Protein AF-A0A3G1L0U4-F1 (afdb_monomer)

Structure (mmCIF, N/CA/C/O backbone):
data_AF-A0A3G1L0U4-F1
#
_entry.id   AF-A0A3G1L0U4-F1
#
loop_
_atom_site.group_PDB
_atom_site.id
_atom_site.type_symbol
_atom_site.label_atom_id
_atom_site.label_alt_id
_atom_site.label_comp_id
_atom_site.label_asym_id
_atom_site.label_entity_id
_atom_site.label_seq_id
_atom_site.pdbx_PDB_ins_code
_atom_site.Cartn_x
_atom_site.Cartn_y
_atom_site.Cartn_z
_atom_site.occupancy
_atom_site.B_iso_or_equiv
_atom_site.auth_seq_id
_atom_site.auth_comp_id
_atom_site.auth_asym_id
_atom_site.auth_atom_id
_atom_site.pdbx_PDB_model_num
ATOM 1 N N . MET A 1 1 ? -1.670 -4.974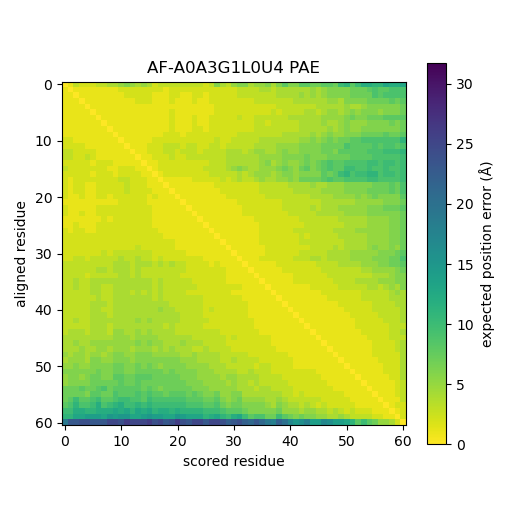 10.318 1.00 93.69 1 MET A N 1
ATOM 2 C CA . MET A 1 1 ? -2.348 -3.773 9.772 1.00 93.69 1 MET A CA 1
ATOM 3 C C . MET A 1 1 ? -3.429 -3.215 10.698 1.00 93.69 1 MET A C 1
ATOM 5 O O . MET A 1 1 ? -3.432 -2.016 10.935 1.00 93.69 1 MET A O 1
ATOM 9 N N . ILE A 1 2 ? -4.337 -4.043 11.235 1.00 97.00 2 ILE A N 1
ATOM 10 C CA . ILE A 1 2 ? -5.392 -3.590 12.167 1.00 97.00 2 ILE A CA 1
ATOM 11 C C . ILE A 1 2 ? -4.815 -2.938 13.431 1.00 97.00 2 ILE A C 1
ATOM 13 O O . ILE A 1 2 ? -5.225 -1.842 13.801 1.00 97.00 2 ILE A O 1
ATOM 17 N N . LEU A 1 3 ? -3.830 -3.579 14.069 1.00 97.75 3 LEU A N 1
ATOM 18 C CA . LEU A 1 3 ? -3.181 -3.053 15.273 1.00 97.75 3 LEU A CA 1
ATOM 19 C C . LEU A 1 3 ? -2.472 -1.718 15.010 1.00 97.75 3 LEU A C 1
ATOM 21 O O . LEU A 1 3 ? -2.475 -0.833 15.857 1.00 97.75 3 LEU A O 1
ATOM 25 N N . GLU A 1 4 ? -1.874 -1.565 13.838 1.00 98.25 4 GLU A N 1
ATOM 26 C CA . GLU A 1 4 ? -1.132 -0.385 13.411 1.00 98.25 4 GLU A CA 1
ATOM 27 C C . GLU A 1 4 ? -2.079 0.786 13.153 1.00 98.25 4 GLU A C 1
ATOM 29 O O . GLU A 1 4 ? -1.794 1.893 13.600 1.00 98.25 4 GLU A O 1
ATOM 34 N N . ILE A 1 5 ? -3.235 0.534 12.528 1.00 98.00 5 ILE A N 1
ATOM 35 C CA . ILE A 1 5 ? -4.309 1.527 12.390 1.00 98.00 5 ILE A CA 1
ATOM 36 C C . ILE A 1 5 ? -4.802 1.953 13.775 1.00 98.00 5 ILE A C 1
ATOM 38 O O . ILE A 1 5 ? -4.817 3.143 14.075 1.00 98.00 5 ILE A O 1
ATOM 42 N N . LYS A 1 6 ? -5.122 0.998 14.655 1.00 98.31 6 LYS A N 1
ATOM 43 C CA . LYS A 1 6 ? -5.539 1.293 16.036 1.00 98.31 6 LYS A CA 1
ATOM 44 C C . LYS A 1 6 ? -4.498 2.123 16.785 1.00 98.31 6 LYS A C 1
ATOM 46 O O . LYS A 1 6 ? -4.829 3.120 17.410 1.00 98.31 6 LYS A O 1
ATOM 51 N N . THR A 1 7 ? -3.227 1.742 16.671 1.00 98.25 7 THR A N 1
AT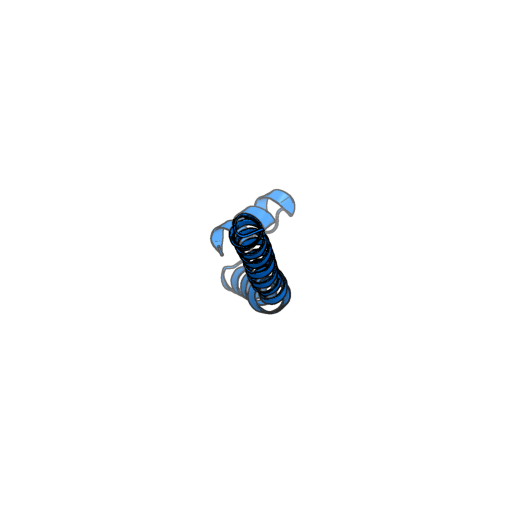OM 52 C CA . THR A 1 7 ? -2.108 2.444 17.313 1.00 98.25 7 THR A CA 1
ATOM 53 C C . THR A 1 7 ? -1.945 3.858 16.768 1.00 98.25 7 THR A C 1
ATOM 55 O O . THR A 1 7 ? -1.662 4.773 17.536 1.00 98.25 7 THR A O 1
ATOM 58 N N . TYR A 1 8 ? -2.107 4.047 15.459 1.00 98.25 8 TYR A N 1
ATOM 59 C CA . TYR A 1 8 ? -2.044 5.363 14.835 1.00 98.25 8 TYR A CA 1
ATOM 60 C C . TYR A 1 8 ? -3.164 6.270 15.348 1.00 98.25 8 TYR A C 1
ATOM 62 O O . TYR A 1 8 ? -2.887 7.380 15.787 1.00 98.25 8 TYR A O 1
ATOM 70 N N . PHE A 1 9 ? -4.409 5.790 15.367 1.00 98.00 9 PHE A N 1
ATOM 71 C CA . PHE A 1 9 ? -5.537 6.580 15.863 1.00 98.00 9 PHE A CA 1
ATOM 72 C C . PHE A 1 9 ? -5.427 6.879 17.358 1.00 98.00 9 PHE A C 1
ATOM 74 O O . PHE A 1 9 ? -5.634 8.019 17.763 1.00 98.00 9 PHE A O 1
ATOM 81 N N . LEU A 1 10 ? -4.988 5.915 18.167 1.00 98.12 10 LEU A N 1
ATOM 82 C CA . LEU A 1 10 ? -4.757 6.167 19.584 1.00 98.12 10 LEU A CA 1
ATOM 83 C C . LEU A 1 10 ? -3.688 7.251 19.797 1.00 98.12 10 LEU A C 1
ATOM 85 O O . LEU A 1 10 ? -3.864 8.136 20.623 1.00 98.12 10 LEU A O 1
ATOM 89 N N . LYS A 1 11 ? -2.587 7.224 19.037 1.00 98.44 11 LYS A N 1
ATOM 90 C CA . LYS A 1 11 ? -1.489 8.194 19.198 1.00 98.44 11 LYS A CA 1
ATOM 91 C C . LYS A 1 11 ? -1.800 9.575 18.631 1.00 98.44 11 LYS A C 1
ATOM 93 O O . LYS A 1 11 ? -1.467 10.577 19.251 1.00 98.44 11 LYS A O 1
ATOM 98 N N . GLU A 1 12 ? -2.394 9.627 17.446 1.00 98.25 12 GLU A N 1
ATOM 99 C CA . GLU A 1 12 ? -2.559 10.871 16.688 1.00 98.25 12 GLU A CA 1
ATOM 100 C C . GLU A 1 12 ? -3.924 11.530 16.913 1.00 98.25 12 GLU A C 1
ATOM 102 O O . GLU A 1 12 ? -4.105 12.704 16.579 1.00 98.25 12 GLU A O 1
ATOM 107 N N . LYS A 1 13 ? -4.904 10.772 17.422 1.00 96.50 13 LYS A N 1
ATOM 108 C CA . LYS A 1 13 ? -6.294 11.213 17.612 1.00 96.50 13 LYS A CA 1
ATOM 109 C C . LYS A 1 13 ? -6.835 10.976 19.026 1.00 96.50 13 LYS A C 1
ATOM 111 O O . LYS A 1 13 ? -7.953 11.408 19.276 1.00 96.50 13 LYS A O 1
ATOM 116 N N . ASP A 1 14 ? -6.065 10.347 19.923 1.00 97.38 14 ASP A N 1
ATOM 117 C CA . ASP A 1 14 ? -6.512 9.930 21.269 1.00 97.38 14 ASP A CA 1
ATOM 118 C C . ASP A 1 14 ? -7.803 9.086 21.222 1.00 97.38 14 ASP A C 1
ATOM 120 O O . ASP A 1 14 ? -8.660 9.142 22.101 1.00 97.38 14 ASP A O 1
ATOM 124 N N . GLU A 1 15 ? -7.964 8.316 20.139 1.00 97.75 15 GLU A N 1
ATOM 125 C CA . GLU A 1 15 ? -9.156 7.517 19.857 1.00 97.75 15 GLU A CA 1
ATOM 126 C C . GLU A 1 15 ? -8.828 6.022 19.964 1.00 97.75 15 GLU A C 1
ATOM 128 O O . GLU A 1 15 ? -8.033 5.490 19.184 1.00 97.75 15 GLU A O 1
ATOM 133 N N . ASP A 1 16 ? -9.455 5.332 20.923 1.00 96.31 16 ASP A N 1
ATOM 134 C CA . ASP A 1 16 ? -9.332 3.878 21.063 1.00 96.31 16 ASP A CA 1
ATOM 135 C C . ASP A 1 16 ? -10.295 3.156 20.112 1.00 96.31 16 ASP A C 1
ATOM 137 O O . ASP A 1 16 ? -11.513 3.115 20.306 1.00 96.31 16 ASP A O 1
ATOM 141 N N . LEU A 1 17 ? -9.728 2.594 19.048 1.00 97.19 17 LEU A N 1
ATOM 142 C CA . LEU A 1 17 ? -10.467 1.942 17.976 1.00 97.19 17 LEU A CA 1
ATOM 143 C C . LEU A 1 17 ? -10.658 0.440 18.233 1.00 97.19 17 LEU A C 1
ATOM 145 O O . LEU A 1 17 ? -9.712 -0.322 18.454 1.00 97.19 17 LEU A O 1
ATOM 149 N N . GLY A 1 18 ? -11.900 -0.024 18.093 1.00 97.75 18 GLY A N 1
ATOM 150 C CA . GLY A 1 18 ? -12.220 -1.451 18.057 1.00 97.75 18 GLY A CA 1
ATOM 151 C C . GLY A 1 18 ? -11.736 -2.132 16.769 1.00 97.75 18 GLY A C 1
ATOM 152 O O . GLY A 1 18 ? -11.576 -1.490 15.730 1.00 97.75 18 GLY A O 1
ATOM 153 N N . ASP A 1 19 ? -11.552 -3.455 16.811 1.00 98.00 19 ASP A N 1
ATOM 154 C CA . ASP A 1 19 ? -11.021 -4.216 15.665 1.00 98.00 19 ASP A CA 1
ATOM 155 C C . ASP A 1 19 ? -11.934 -4.153 14.433 1.00 98.00 19 ASP A C 1
ATOM 157 O O . ASP A 1 19 ? -11.442 -4.056 13.312 1.00 98.00 19 ASP A O 1
ATOM 161 N N . LEU A 1 20 ? -13.260 -4.139 14.629 1.00 97.88 20 LEU A N 1
ATOM 162 C CA . LEU A 1 20 ? -14.223 -4.013 13.530 1.00 97.88 20 LEU A CA 1
ATOM 163 C C . LEU A 1 20 ? -14.074 -2.675 12.795 1.00 97.88 20 LEU A C 1
ATOM 165 O O . LEU A 1 20 ? -14.020 -2.644 11.570 1.00 97.88 20 LEU A O 1
ATOM 169 N N . ALA A 1 21 ? -13.987 -1.570 13.536 1.00 97.88 21 ALA A N 1
ATOM 170 C CA . ALA A 1 21 ? -13.879 -0.242 12.944 1.00 97.88 21 ALA A CA 1
ATOM 171 C C . ALA A 1 21 ? -12.520 -0.046 12.248 1.00 97.88 21 ALA A C 1
ATOM 173 O O . ALA A 1 21 ? -12.472 0.463 11.130 1.00 97.88 21 ALA A O 1
ATOM 174 N N . ALA A 1 22 ? -11.430 -0.548 12.837 1.00 98.25 22 ALA A N 1
ATOM 175 C CA . ALA A 1 22 ? -10.126 -0.577 12.176 1.00 98.25 22 ALA A CA 1
ATOM 176 C C . ALA A 1 22 ? -10.121 -1.468 10.917 1.00 98.25 22 ALA A C 1
ATOM 178 O O . ALA A 1 22 ? -9.449 -1.137 9.939 1.00 98.25 22 ALA A O 1
ATOM 179 N N . GLY A 1 23 ? -10.900 -2.555 10.914 1.00 98.25 23 GLY A N 1
ATOM 180 C CA . GLY A 1 23 ? -11.139 -3.404 9.743 1.00 98.25 23 GLY A CA 1
ATOM 181 C C . GLY A 1 23 ? -11.804 -2.648 8.602 1.00 98.25 23 GLY A C 1
ATOM 182 O O . GLY A 1 23 ? -11.264 -2.611 7.504 1.00 98.25 23 GLY A O 1
ATOM 183 N N . LEU A 1 24 ? -12.900 -1.944 8.884 1.00 98.25 24 LEU A N 1
ATOM 184 C CA . LEU A 1 24 ? -13.609 -1.147 7.877 1.00 98.25 24 LEU A CA 1
ATOM 185 C C . LEU A 1 24 ? -12.734 -0.035 7.276 1.00 98.25 24 LEU A C 1
ATOM 187 O O . LEU A 1 24 ? -12.820 0.248 6.082 1.00 98.25 24 LEU A O 1
ATOM 191 N N . ILE A 1 25 ? -11.870 0.585 8.086 1.00 97.44 25 ILE A N 1
ATOM 192 C CA . ILE A 1 25 ? -10.894 1.573 7.604 1.00 97.44 25 ILE A CA 1
ATOM 193 C C . ILE A 1 25 ? -9.878 0.913 6.665 1.00 97.44 25 ILE A C 1
ATOM 195 O O . ILE A 1 25 ? -9.571 1.461 5.603 1.00 97.44 25 ILE A O 1
ATOM 199 N N . LEU A 1 26 ? -9.355 -0.258 7.039 1.00 97.69 26 LEU A N 1
ATOM 200 C CA . LEU A 1 26 ? -8.430 -1.010 6.195 1.00 97.69 26 LEU A CA 1
ATOM 201 C C . LEU A 1 26 ? -9.085 -1.386 4.860 1.00 97.69 26 LEU A C 1
ATOM 203 O O . LEU A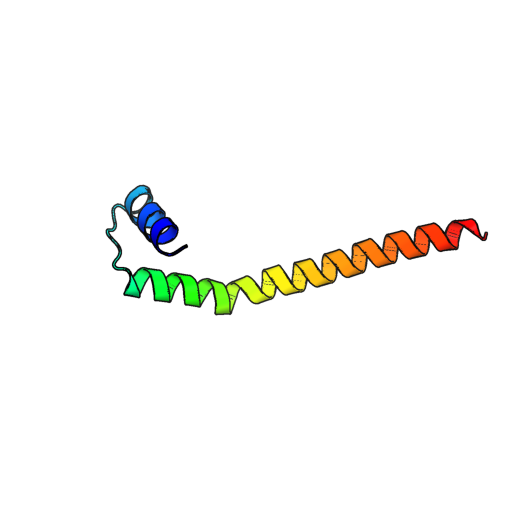 1 26 ? -8.492 -1.138 3.811 1.00 97.69 26 LEU A O 1
ATOM 207 N N . ASP A 1 27 ? -10.308 -1.912 4.898 1.00 98.25 27 ASP A N 1
ATOM 208 C CA . ASP A 1 27 ? -11.067 -2.299 3.708 1.00 98.25 27 ASP A CA 1
ATOM 209 C C . ASP A 1 27 ? -11.288 -1.100 2.780 1.00 98.25 27 ASP A C 1
ATOM 211 O O . ASP A 1 27 ? -11.031 -1.189 1.580 1.00 98.25 27 ASP A O 1
ATOM 215 N N . PHE A 1 28 ? -11.645 0.065 3.329 1.00 97.81 28 PHE A N 1
ATOM 216 C CA . PHE A 1 28 ? -11.772 1.294 2.545 1.00 97.81 28 PHE A CA 1
ATOM 217 C C . PHE A 1 28 ? -10.477 1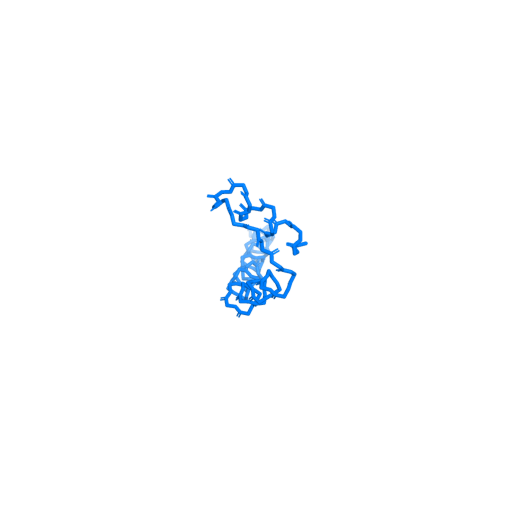.645 1.798 1.00 97.81 28 PHE A C 1
ATOM 219 O O . PHE A 1 28 ? -10.513 1.936 0.599 1.00 97.81 28 PHE A O 1
ATOM 226 N N . PHE A 1 29 ? -9.321 1.603 2.469 1.00 97.00 29 PHE A N 1
ATOM 227 C CA . PHE A 1 29 ? -8.046 1.886 1.805 1.00 97.00 29 PHE A CA 1
ATOM 228 C C . PHE A 1 29 ? -7.704 0.838 0.743 1.00 97.00 29 PHE A C 1
ATOM 230 O O . PHE A 1 29 ? -7.228 1.198 -0.337 1.00 97.00 29 PHE A O 1
ATOM 237 N N . LEU A 1 30 ? -7.968 -0.441 1.011 1.00 97.00 30 LEU A N 1
ATOM 238 C CA . LEU A 1 30 ? -7.715 -1.518 0.055 1.00 97.00 30 LEU A CA 1
ATOM 239 C C . LEU A 1 30 ? -8.626 -1.440 -1.172 1.00 97.00 30 LEU A C 1
ATOM 241 O O . LEU A 1 30 ? -8.167 -1.698 -2.279 1.00 97.00 30 LEU A O 1
ATOM 245 N N . GLU A 1 31 ? -9.885 -1.047 -1.016 1.00 97.81 31 GLU A N 1
ATOM 246 C CA . GLU A 1 31 ? -10.819 -0.946 -2.138 1.00 97.81 31 GLU A CA 1
ATOM 247 C C . GLU A 1 31 ? -10.666 0.350 -2.932 1.00 97.81 31 GLU A C 1
ATOM 249 O O . GLU A 1 31 ? -10.873 0.363 -4.147 1.00 97.81 31 GLU A O 1
ATOM 254 N N . LYS A 1 32 ? -10.359 1.461 -2.255 1.00 96.75 32 LYS A N 1
ATOM 255 C CA . LYS A 1 32 ? -10.386 2.791 -2.877 1.00 96.75 32 LYS A CA 1
ATOM 256 C C . LYS A 1 32 ? -9.017 3.319 -3.242 1.00 96.75 32 LYS A C 1
ATOM 258 O O . LYS A 1 32 ? -8.926 4.025 -4.233 1.00 96.75 32 LYS A O 1
ATOM 263 N N . LEU A 1 33 ? -7.972 3.015 -2.474 1.00 95.44 33 LEU A N 1
ATOM 264 C CA . LEU A 1 33 ? -6.643 3.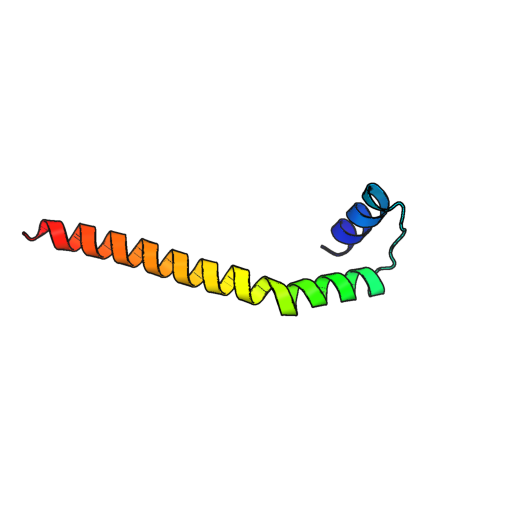596 -2.684 1.00 95.44 33 LEU A CA 1
ATOM 265 C C . LEU A 1 33 ? -5.665 2.596 -3.307 1.00 95.44 33 LEU A C 1
ATOM 267 O O . LEU A 1 33 ? -4.933 2.952 -4.233 1.00 95.44 33 LEU A O 1
ATOM 271 N N . ALA A 1 34 ? -5.667 1.347 -2.837 1.00 96.50 34 ALA A N 1
ATOM 272 C CA . ALA A 1 34 ? -4.701 0.346 -3.282 1.00 96.50 34 ALA A CA 1
ATOM 273 C C . ALA A 1 34 ? -4.716 0.097 -4.804 1.00 96.50 34 ALA A C 1
ATOM 275 O O . ALA A 1 34 ? -3.624 0.044 -5.372 1.00 96.50 34 ALA A O 1
ATOM 276 N N . PRO A 1 35 ? -5.866 0.031 -5.513 1.00 97.69 35 PRO A N 1
ATOM 277 C CA . PRO A 1 35 ? -5.862 -0.202 -6.955 1.00 97.69 35 PRO A CA 1
ATOM 278 C C . PRO A 1 35 ? -5.122 0.895 -7.721 1.00 97.69 35 PRO A C 1
ATOM 280 O O . PRO A 1 35 ? -4.412 0.594 -8.673 1.00 97.69 35 PRO A O 1
ATOM 283 N N . HIS A 1 36 ? -5.218 2.157 -7.289 1.00 96.94 36 HIS A N 1
ATOM 284 C CA . HIS A 1 36 ? -4.485 3.251 -7.929 1.00 96.94 36 HIS A CA 1
ATOM 285 C C . HIS A 1 36 ? -2.975 3.088 -7.760 1.00 96.94 36 HIS A C 1
ATOM 287 O O . HIS A 1 36 ? -2.244 3.168 -8.744 1.00 96.94 36 HIS A O 1
ATOM 293 N N . ALA A 1 37 ? -2.514 2.812 -6.537 1.00 96.88 37 ALA A N 1
ATOM 294 C CA . ALA A 1 37 ? -1.091 2.644 -6.254 1.00 96.88 37 ALA A CA 1
ATOM 295 C C . ALA A 1 37 ? -0.503 1.407 -6.954 1.00 96.88 37 ALA A C 1
ATOM 297 O O . ALA A 1 37 ? 0.547 1.501 -7.586 1.00 96.88 37 ALA A O 1
ATOM 298 N N . TYR A 1 38 ? -1.191 0.262 -6.893 1.00 97.00 38 TYR A N 1
ATOM 299 C CA . TYR A 1 38 ? -0.731 -0.969 -7.540 1.00 97.00 38 TYR A CA 1
ATOM 300 C C . TYR A 1 38 ? -0.738 -0.856 -9.064 1.00 97.00 38 TYR A C 1
ATOM 302 O O . TYR A 1 38 ? 0.260 -1.198 -9.694 1.00 97.00 38 TYR A O 1
ATOM 310 N N . ASN A 1 39 ? -1.814 -0.340 -9.664 1.00 97.62 39 ASN A N 1
ATOM 311 C CA . ASN A 1 39 ? -1.882 -0.193 -11.119 1.00 97.62 39 ASN A CA 1
ATOM 312 C C . ASN A 1 39 ? -0.827 0.790 -11.630 1.00 97.62 39 ASN A C 1
ATOM 314 O O . ASN A 1 39 ? -0.185 0.517 -12.644 1.00 97.62 39 ASN A O 1
ATOM 318 N N . GLN A 1 40 ? -0.603 1.894 -10.908 1.00 98.25 40 GLN A N 1
ATOM 319 C CA . GLN A 1 40 ? 0.473 2.822 -11.239 1.00 98.25 40 GLN A CA 1
ATOM 320 C C . GLN A 1 40 ? 1.842 2.147 -11.119 1.00 98.25 40 GLN A C 1
ATOM 322 O O . GLN A 1 40 ? 2.637 2.243 -12.045 1.00 98.25 40 GLN A O 1
ATOM 327 N N . GLY A 1 41 ? 2.094 1.383 -10.052 1.00 98.31 41 GLY A N 1
ATOM 328 C CA . GLY A 1 41 ? 3.350 0.647 -9.891 1.00 98.31 41 GLY A CA 1
ATOM 329 C C . GLY A 1 41 ? 3.600 -0.383 -11.002 1.00 98.31 41 GLY A C 1
ATOM 330 O O . GLY A 1 41 ? 4.733 -0.534 -11.464 1.00 98.31 41 GLY A O 1
ATOM 331 N N . VAL A 1 42 ? 2.552 -1.059 -11.485 1.00 98.50 42 VAL A N 1
ATOM 332 C CA . VAL A 1 42 ? 2.644 -1.964 -12.645 1.00 98.50 42 VAL A CA 1
ATOM 333 C C . VAL A 1 42 ? 2.992 -1.184 -13.912 1.00 98.50 42 VAL A C 1
ATOM 335 O O . VAL A 1 42 ? 3.882 -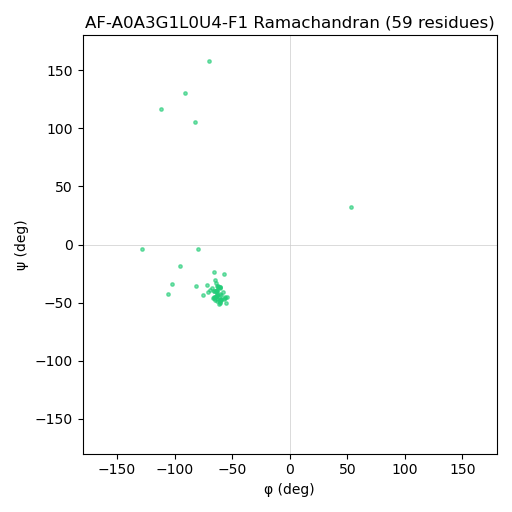1.594 -14.658 1.00 98.50 42 VAL A O 1
ATOM 338 N N . TYR A 1 43 ? 2.330 -0.050 -14.145 1.00 98.56 43 TYR A N 1
ATOM 339 C CA . TYR A 1 43 ? 2.602 0.801 -15.301 1.00 98.56 43 TYR A CA 1
ATOM 340 C C . TYR A 1 43 ? 4.023 1.382 -15.277 1.00 98.56 43 TYR A C 1
ATOM 342 O O . TYR A 1 43 ? 4.724 1.348 -16.288 1.00 98.56 43 TYR A O 1
ATOM 350 N N . ASP A 1 44 ? 4.482 1.841 -14.115 1.00 98.56 44 ASP A N 1
ATOM 351 C CA . ASP A 1 44 ? 5.835 2.367 -13.924 1.00 98.56 44 ASP A CA 1
ATOM 352 C C . ASP A 1 44 ? 6.885 1.277 -14.172 1.00 98.56 44 ASP A C 1
ATOM 354 O O . ASP A 1 44 ? 7.889 1.518 -14.843 1.00 98.56 44 ASP A O 1
ATOM 358 N N . SER A 1 45 ? 6.619 0.051 -13.710 1.00 98.50 45 SER A N 1
ATOM 359 C CA . SER A 1 45 ? 7.478 -1.109 -13.976 1.00 98.50 45 SER A CA 1
ATOM 360 C C . SER A 1 45 ? 7.539 -1.440 -15.469 1.00 98.50 45 SER A C 1
ATOM 362 O O . SER A 1 45 ? 8.620 -1.694 -16.001 1.00 98.50 45 SER A O 1
ATOM 364 N N . TYR A 1 46 ? 6.397 -1.405 -16.161 1.00 98.38 46 TYR A N 1
ATOM 365 C CA . TYR A 1 46 ? 6.335 -1.591 -17.612 1.00 98.38 46 TYR A CA 1
ATOM 366 C C . TYR A 1 46 ? 7.153 -0.529 -18.354 1.00 98.38 46 TYR A C 1
ATOM 368 O O . TYR A 1 46 ? 7.940 -0.867 -19.243 1.00 98.38 46 TYR A O 1
ATOM 376 N N . LYS A 1 47 ? 6.998 0.742 -17.972 1.00 98.56 47 LYS A N 1
ATOM 377 C CA . LYS A 1 47 ? 7.728 1.855 -18.579 1.00 98.56 47 LYS A CA 1
ATOM 378 C C . LYS A 1 47 ? 9.234 1.690 -18.392 1.00 98.56 47 LYS A C 1
ATOM 380 O O . LYS A 1 47 ? 9.968 1.735 -19.373 1.00 98.56 47 LYS A O 1
ATOM 385 N N . TYR A 1 48 ? 9.670 1.412 -17.162 1.00 98.50 4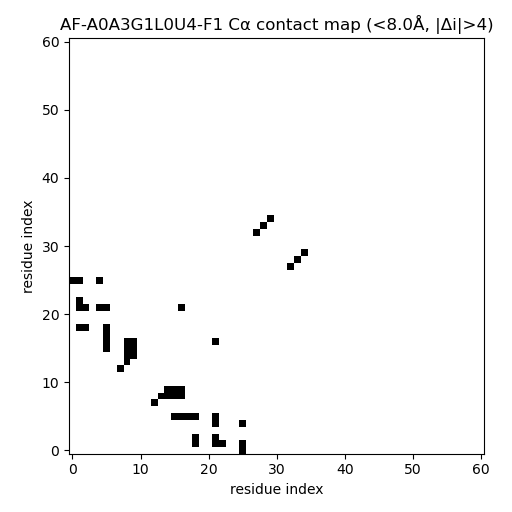8 TYR A N 1
ATOM 386 C CA . TYR A 1 48 ? 11.076 1.165 -16.857 1.00 98.50 48 TYR A CA 1
ATOM 387 C C . TYR A 1 48 ? 11.645 0.035 -17.720 1.00 98.50 48 TYR A C 1
ATOM 389 O O . TYR A 1 48 ? 12.669 0.207 -18.373 1.00 98.50 48 TYR A O 1
ATOM 397 N N . MET A 1 49 ? 10.965 -1.113 -17.781 1.00 98.38 49 MET A N 1
ATOM 398 C CA . MET A 1 49 ? 11.438 -2.240 -18.588 1.00 98.38 49 MET A CA 1
ATOM 399 C C . MET A 1 49 ? 11.491 -1.901 -20.079 1.00 98.38 49 MET A C 1
ATOM 401 O O . MET A 1 49 ? 12.455 -2.273 -20.744 1.00 98.38 49 MET A O 1
ATOM 405 N N . SER A 1 50 ? 10.503 -1.164 -20.590 1.00 98.00 50 SER A N 1
ATOM 406 C CA . SER A 1 50 ? 10.471 -0.733 -21.992 1.00 98.00 50 SER A CA 1
ATOM 407 C C . SER A 1 50 ? 11.682 0.138 -22.333 1.00 98.00 50 SER A C 1
ATOM 409 O O . SER A 1 50 ? 12.400 -0.176 -23.281 1.00 98.00 50 SER A O 1
ATOM 411 N N . GLU A 1 51 ? 11.991 1.136 -21.499 1.00 98.12 51 GLU A N 1
ATOM 412 C CA . GLU A 1 51 ? 13.187 1.981 -21.649 1.00 98.12 51 GLU A CA 1
ATOM 413 C C . GLU A 1 51 ? 14.471 1.133 -21.680 1.00 98.12 51 GLU A C 1
ATOM 415 O O . GLU A 1 51 ? 15.305 1.281 -22.573 1.00 98.12 51 GLU A O 1
ATOM 420 N N . ARG A 1 52 ? 14.608 0.154 -20.772 1.00 98.06 52 ARG A N 1
ATOM 421 C CA . ARG A 1 52 ? 15.776 -0.748 -20.758 1.00 98.06 52 ARG A CA 1
ATOM 422 C C . ARG A 1 52 ? 15.884 -1.608 -22.017 1.00 98.06 52 ARG A C 1
ATOM 424 O O . ARG A 1 52 ? 16.996 -1.903 -22.457 1.00 98.06 52 ARG A O 1
ATOM 431 N N . THR A 1 53 ? 14.759 -2.043 -22.582 1.00 97.44 53 THR A N 1
ATOM 432 C CA . THR A 1 53 ? 14.770 -2.807 -23.838 1.00 97.44 53 THR A CA 1
ATOM 433 C C . THR A 1 53 ? 15.116 -1.940 -25.047 1.00 97.44 53 THR A C 1
ATOM 435 O O . THR A 1 53 ? 15.818 -2.412 -25.942 1.00 97.44 53 THR A O 1
ATOM 438 N N . GLU A 1 54 ? 14.691 -0.676 -25.064 1.00 96.94 54 GLU A N 1
ATOM 439 C CA . GLU A 1 54 ? 15.065 0.286 -26.104 1.00 96.94 54 GLU A CA 1
ATOM 440 C C . GLU A 1 54 ? 16.566 0.594 -26.064 1.00 96.94 54 GLU A C 1
ATOM 442 O O . GLU A 1 54 ? 17.224 0.531 -27.108 1.00 96.94 54 GLU A O 1
ATOM 447 N N . ASP A 1 55 ? 17.123 0.821 -24.869 1.00 96.81 55 ASP A N 1
ATOM 448 C CA . ASP A 1 55 ? 18.567 0.990 -24.658 1.00 96.81 55 ASP A CA 1
ATOM 449 C C . ASP A 1 55 ? 19.357 -0.198 -25.235 1.00 96.81 55 ASP A C 1
ATOM 451 O O . ASP A 1 55 ? 20.354 -0.017 -25.938 1.00 96.81 55 ASP A O 1
ATOM 455 N N . LEU A 1 56 ? 18.893 -1.426 -24.971 1.00 96.81 56 LEU A N 1
ATOM 456 C CA . LEU A 1 56 ? 19.528 -2.650 -25.460 1.00 96.81 56 LEU A CA 1
ATOM 457 C C . LEU A 1 56 ? 19.510 -2.738 -26.994 1.00 96.81 56 LEU A C 1
ATOM 459 O O . LEU A 1 56 ? 20.526 -3.079 -27.600 1.00 96.81 56 LEU A O 1
ATOM 463 N N . LEU A 1 57 ? 18.379 -2.421 -27.630 1.00 95.12 57 LEU A N 1
ATOM 464 C CA . LEU A 1 57 ? 18.272 -2.392 -29.094 1.00 95.12 57 LEU A CA 1
ATOM 465 C C . LEU A 1 57 ? 19.155 -1.305 -29.718 1.00 95.12 57 LEU A C 1
ATOM 467 O O . LEU A 1 57 ? 19.651 -1.485 -30.832 1.00 95.12 57 LEU A O 1
ATOM 471 N N . GLY A 1 58 ? 19.382 -0.202 -29.003 1.00 95.75 58 GLY A N 1
ATOM 472 C CA . GLY A 1 58 ? 20.282 0.873 -29.416 1.00 95.75 58 GLY A CA 1
ATOM 473 C C . GLY A 1 58 ? 21.718 0.416 -29.693 1.00 95.75 58 GLY A C 1
ATOM 474 O O . GLY A 1 58 ? 22.379 1.030 -30.521 1.00 95.75 58 GLY A O 1
ATOM 475 N N . ILE A 1 59 ? 22.174 -0.688 -29.087 1.00 96.06 59 ILE A N 1
ATOM 476 C CA . ILE A 1 59 ? 23.519 -1.259 -29.303 1.00 96.06 59 ILE A CA 1
ATOM 477 C C . ILE A 1 59 ? 23.712 -1.778 -30.741 1.00 96.06 59 ILE A C 1
ATOM 479 O O . ILE A 1 59 ? 24.841 -1.878 -31.211 1.00 96.06 59 ILE A O 1
ATOM 483 N N . LEU A 1 60 ? 22.633 -2.120 -31.455 1.00 92.88 60 LEU A N 1
ATOM 484 C CA . LEU A 1 60 ? 22.703 -2.649 -32.825 1.00 92.88 60 LEU A CA 1
ATOM 485 C C . LEU A 1 60 ? 22.899 -1.566 -33.905 1.00 92.88 60 LEU A C 1
ATOM 487 O O . LEU A 1 60 ? 22.988 -1.914 -35.084 1.00 92.88 60 LEU A O 1
ATOM 491 N N . LYS A 1 61 ? 22.905 -0.283 -33.530 1.00 65.19 61 LYS A N 1
ATOM 492 C CA . LYS A 1 61 ? 23.099 0.860 -34.435 1.00 65.19 61 LYS A CA 1
ATOM 493 C C . LYS A 1 61 ? 24.550 1.322 -34.433 1.00 65.19 61 LYS A C 1
ATOM 495 O O . LYS A 1 61 ? 25.012 1.712 -35.527 1.00 65.19 61 LYS A O 1
#

Foldseek 3Di:
DLVVLQVCCCVVPVDRDDSVRSVVVVVCCVVPPVVVVVVVVVVVVVVVVVVVVVVVVVVVD

Secondary structure (DSSP, 8-state):
-HHHHHHHHHHHH-----HHHHHHHHHHHHHHTHHHHHHHHHHHHHHHHHHHHHHHHHTT-

Sequence (61 aa):
MILEIKTYFLKEKDEDLGDLAAGLILDFFLEKLAPHAYNQGVYDSYKYMSERTEDLLGILK

Organism: Formimonas warabiya (NCBI:txid1761012)

InterPro domains:
  IPR018680 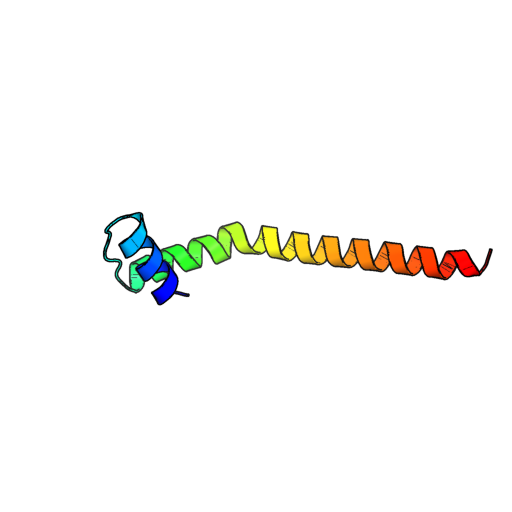Protein of unknown function DUF2164 [PF09932] (1-57)

Mean predicted aligned error: 3.7 Å

Solvent-accessible surface area (backbone atoms only — not comparable to full-atom values): 3458 Å² total; per-residue (Å²): 108,52,68,57,49,27,50,48,36,35,72,78,64,74,38,90,57,54,71,68,61,31,43,54,54,51,50,49,43,56,72,69,45,42,58,58,56,52,52,47,51,52,51,52,50,50,51,53,52,49,54,56,52,51,58,59,58,56,73,81,112

pLDDT: mean 96.94, std 4.25, range [65.19, 98.56]

Radius of gyration: 20.27 Å; Cα contacts (8 Å, |Δi|>4): 26; chains: 1; b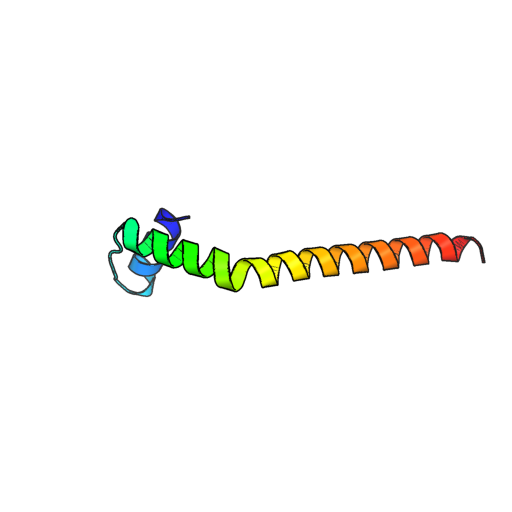ounding box: 38×15×56 Å